Protein AF-A0A1V3MUB0-F1 (afdb_monomer)

Solvent-accessible surface area (backbone atoms only — not comparable to full-atom values): 7531 Å² total; per-residue (Å²): 131,86,82,75,67,49,81,34,90,33,60,67,48,78,47,76,62,89,71,27,38,38,41,37,37,46,50,54,73,69,45,33,54,54,48,46,53,45,50,48,34,36,72,73,63,76,32,84,54,40,40,39,30,30,66,82,31,37,43,36,39,27,72,34,95,52,91,54,27,34,54,71,48,76,39,81,87,73,29,35,42,35,34,25,41,10,64,69,59,52,49,52,50,44,54,49,40,50,48,48,66,72,64,72,71,90,71,83,54,74,48,78,44,67,21,47,45,101,82,36,49,36,34,43,32,46,34,41,72,78,70,87,81,77,12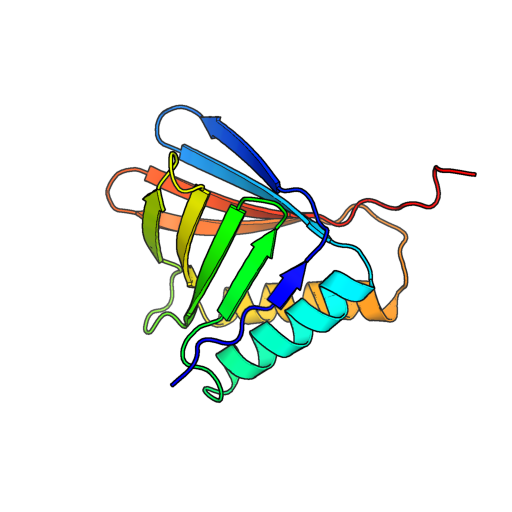2

Mean predicted aligned error: 7.61 Å

Nearest PDB structures (foldseek):
  2vrt-assembly2_B  TM=2.622E-01  e=9.870E-01  Escherichia coli
  4z54-assembly1_A  TM=5.435E-01  e=6.809E+00  Homo sapiens
  2vrt-assembly1_A  TM=2.712E-01  e=2.846E+00  Escherichia coli

Radius of gyration: 14.41 Å; Cα contacts (8 Å, |Δi|>4): 262; chains: 1; bounding box: 40×38×37 Å

Secondary structure (DSSP, 8-state):
-----EEE---EEEEEETTEEEEEEE--HHHHHHHHHHHHHHHTTS-S-EEEEETTEEEEEEE-SSSS-EEEEEETTTTEEEEEE-HHHHHHHHHHHHHHHHH---S--EEEEEEE-SS-EEEEEEE----TT--

Structure (mmCIF, N/CA/C/O backbone):
data_AF-A0A1V3MUB0-F1
#
_entry.id   AF-A0A1V3MUB0-F1
#
loop_
_atom_site.group_PDB
_atom_site.id
_atom_site.type_symbol
_atom_site.label_atom_id
_atom_site.label_alt_id
_atom_site.label_comp_id
_atom_site.label_asym_id
_atom_site.label_entity_id
_atom_site.label_seq_id
_atom_site.pdbx_PDB_ins_code
_atom_site.Cartn_x
_atom_site.Cartn_y
_atom_site.Cartn_z
_atom_site.occupancy
_atom_site.B_iso_or_equiv
_atom_site.auth_seq_id
_atom_site.auth_comp_id
_atom_site.auth_asym_id
_atom_site.auth_atom_id
_atom_site.pdbx_PDB_model_num
ATOM 1 N N . MET A 1 1 ? 0.311 -19.735 10.784 1.00 39.78 1 MET A N 1
ATOM 2 C CA . MET A 1 1 ? 0.493 -19.341 9.372 1.00 39.78 1 MET A CA 1
ATOM 3 C C . MET A 1 1 ? 1.587 -18.291 9.362 1.00 39.78 1 MET A C 1
ATOM 5 O O . MET A 1 1 ? 1.401 -17.267 10.008 1.00 39.78 1 MET A O 1
ATOM 9 N N . GLU A 1 2 ? 2.748 -18.582 8.777 1.00 34.56 2 GLU A N 1
ATOM 10 C CA . GLU A 1 2 ? 3.832 -17.597 8.678 1.00 34.56 2 GLU A CA 1
ATOM 11 C C . GLU A 1 2 ? 3.380 -16.434 7.792 1.00 34.56 2 GLU A C 1
ATOM 13 O O . GLU A 1 2 ? 2.882 -16.641 6.684 1.00 34.56 2 GLU A O 1
ATOM 18 N N . ILE A 1 3 ? 3.508 -15.210 8.303 1.00 46.94 3 ILE A N 1
ATOM 19 C CA . ILE A 1 3 ? 3.213 -14.000 7.540 1.00 46.94 3 ILE A CA 1
ATOM 20 C C . ILE A 1 3 ? 4.387 -13.815 6.577 1.00 46.94 3 ILE A C 1
ATOM 22 O O . ILE A 1 3 ? 5.495 -13.500 7.002 1.00 46.94 3 ILE A O 1
ATOM 26 N N . LYS A 1 4 ? 4.168 -14.047 5.281 1.00 50.91 4 LYS A N 1
ATOM 27 C CA . LYS A 1 4 ? 5.174 -13.742 4.258 1.00 50.91 4 LYS A CA 1
ATOM 28 C C . LYS A 1 4 ? 5.224 -12.232 4.059 1.00 50.91 4 LYS A C 1
ATOM 30 O O . LYS A 1 4 ? 4.213 -11.616 3.731 1.00 50.91 4 LYS A O 1
ATOM 35 N N . HIS A 1 5 ? 6.389 -11.646 4.299 1.00 62.84 5 HIS A N 1
ATOM 36 C CA . HIS A 1 5 ? 6.622 -10.221 4.100 1.00 62.84 5 HIS A CA 1
ATOM 37 C C . HIS A 1 5 ? 7.137 -9.994 2.681 1.00 62.84 5 HIS A C 1
ATOM 39 O O . HIS A 1 5 ? 8.015 -10.724 2.215 1.00 62.84 5 HIS A O 1
ATOM 45 N N . ILE A 1 6 ? 6.608 -8.974 2.009 1.00 64.88 6 ILE A N 1
ATOM 46 C CA . ILE A 1 6 ? 7.224 -8.450 0.794 1.00 64.88 6 ILE A CA 1
ATOM 47 C C . ILE A 1 6 ? 8.267 -7.427 1.240 1.00 64.88 6 ILE A C 1
ATOM 49 O O . ILE A 1 6 ? 7.925 -6.399 1.822 1.00 64.88 6 ILE A O 1
ATOM 53 N N . TYR A 1 7 ? 9.541 -7.735 1.011 1.00 59.22 7 TYR A N 1
ATOM 54 C CA . TYR A 1 7 ? 10.642 -6.824 1.304 1.00 59.22 7 TYR A CA 1
ATOM 55 C C . TYR A 1 7 ? 10.921 -5.954 0.088 1.00 59.22 7 TYR A C 1
ATOM 57 O O . TYR A 1 7 ? 11.214 -6.482 -0.983 1.00 59.22 7 TYR A O 1
ATOM 65 N N . LEU A 1 8 ? 10.836 -4.639 0.266 1.00 63.50 8 LEU A N 1
ATOM 66 C CA . LEU A 1 8 ? 11.055 -3.647 -0.777 1.00 63.50 8 LEU A CA 1
ATOM 67 C C . LEU A 1 8 ? 12.220 -2.739 -0.369 1.00 63.50 8 LEU A C 1
ATOM 69 O O . LEU A 1 8 ? 12.306 -2.277 0.770 1.00 63.50 8 LEU A O 1
ATOM 73 N N . ALA A 1 9 ? 13.138 -2.498 -1.30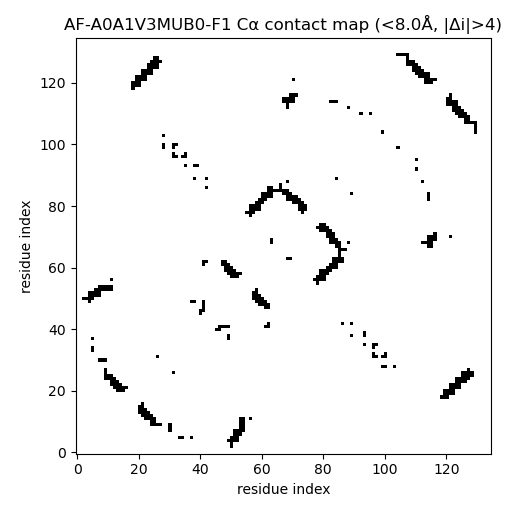7 1.00 51.78 9 ALA A N 1
ATOM 74 C CA . ALA A 1 9 ? 14.314 -1.647 -1.092 1.00 51.78 9 ALA A CA 1
ATOM 75 C C . ALA A 1 9 ? 13.977 -0.142 -1.064 1.00 51.78 9 ALA A C 1
ATOM 77 O O . ALA A 1 9 ? 14.842 0.683 -0.794 1.00 51.78 9 ALA A O 1
ATOM 78 N N . SER A 1 10 ? 12.720 0.205 -1.331 1.00 62.91 10 SER A N 1
ATOM 79 C CA . SER A 1 10 ? 12.211 1.568 -1.418 1.00 62.91 10 SER A CA 1
ATOM 80 C C . SER A 1 10 ? 12.189 2.310 -0.078 1.00 62.91 10 SER A C 1
ATOM 82 O O . SER A 1 10 ? 11.777 1.764 0.951 1.00 62.91 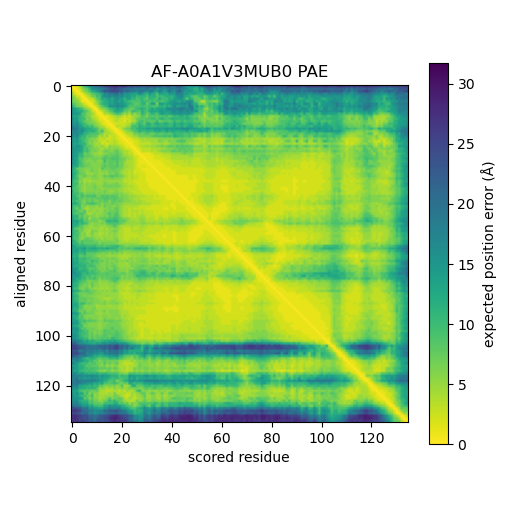10 SER A O 1
ATOM 84 N N . GLU A 1 11 ? 12.571 3.588 -0.109 1.00 65.75 11 GLU A N 1
ATOM 85 C CA . GLU A 1 11 ? 12.481 4.501 1.032 1.00 65.75 11 GLU A CA 1
ATOM 86 C C . GLU A 1 11 ? 11.052 5.035 1.225 1.00 65.75 11 GLU A C 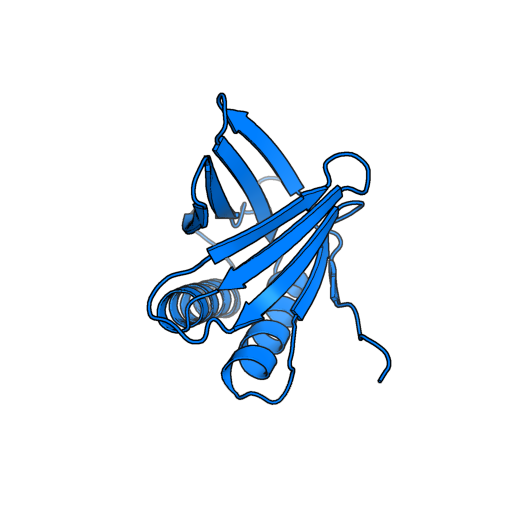1
ATOM 88 O O . GLU A 1 11 ? 10.290 5.222 0.272 1.00 65.75 11 GLU A O 1
ATOM 93 N N . ILE A 1 12 ? 10.694 5.297 2.485 1.00 70.62 12 ILE A N 1
ATOM 94 C CA . ILE A 1 12 ? 9.451 5.967 2.872 1.00 70.62 12 ILE A CA 1
ATOM 95 C C . ILE A 1 12 ? 9.780 7.346 3.444 1.00 70.62 12 ILE A C 1
ATOM 97 O O . ILE A 1 12 ? 10.654 7.486 4.302 1.00 70.62 12 ILE A O 1
ATOM 101 N N . THR A 1 13 ? 9.042 8.366 3.017 1.00 74.12 13 THR A N 1
ATOM 102 C CA . THR A 1 13 ? 9.047 9.670 3.684 1.00 74.12 13 THR A CA 1
ATOM 103 C C . THR A 1 13 ? 7.807 9.787 4.556 1.00 74.12 13 THR A C 1
ATOM 105 O O . THR A 1 13 ? 6.687 9.661 4.067 1.00 74.12 13 THR A O 1
ATOM 108 N N . VAL A 1 14 ? 8.001 10.064 5.845 1.00 75.88 14 VAL A N 1
ATOM 109 C CA . VAL A 1 14 ? 6.911 10.330 6.791 1.00 75.88 14 VAL A CA 1
ATOM 110 C C . VAL A 1 14 ? 6.902 11.819 7.106 1.00 75.88 14 VAL A C 1
ATOM 112 O O . VAL A 1 14 ? 7.884 12.339 7.637 1.00 75.88 14 VAL A O 1
ATOM 115 N N . LYS A 1 15 ? 5.806 12.508 6.789 1.00 77.81 15 LYS A N 1
ATOM 116 C CA . LYS A 1 15 ? 5.576 13.901 7.193 1.00 77.81 15 LYS A CA 1
ATOM 117 C C . LYS A 1 15 ? 4.433 13.952 8.197 1.00 77.81 15 LYS A C 1
ATOM 119 O O . LYS A 1 15 ? 3.429 13.271 8.019 1.00 77.81 15 LYS A O 1
ATOM 124 N N . GLN A 1 16 ? 4.598 14.754 9.244 1.00 73.69 16 GLN A N 1
ATOM 125 C CA . GLN A 1 16 ? 3.563 14.999 10.242 1.00 73.69 16 GLN A CA 1
ATOM 126 C C . GLN A 1 16 ? 3.105 16.453 10.138 1.00 73.69 16 GLN A C 1
ATOM 128 O O . GLN A 1 16 ? 3.927 17.370 10.200 1.00 73.69 16 GLN A O 1
ATOM 133 N N . PHE A 1 17 ? 1.797 16.651 10.006 1.00 75.25 17 PHE A N 1
ATOM 134 C CA . PHE A 1 17 ? 1.156 17.958 9.927 1.00 75.25 17 PHE A CA 1
ATOM 135 C C . PHE A 1 17 ? 0.117 18.060 11.045 1.00 75.25 17 PHE A C 1
A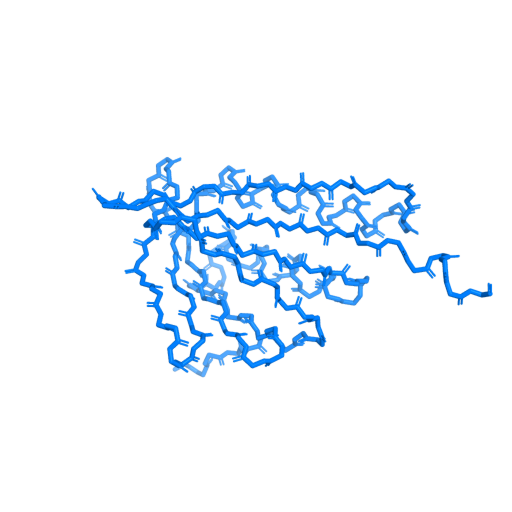TOM 137 O O . PHE A 1 17 ? -1.044 17.706 10.883 1.00 75.25 17 PHE A O 1
ATOM 144 N N . GLY A 1 18 ? 0.551 18.501 12.228 1.00 76.88 18 GLY A N 1
ATOM 145 C CA . GLY A 1 18 ? -0.306 18.479 13.415 1.00 76.88 18 GLY A CA 1
ATOM 146 C C . GLY A 1 18 ? -0.651 17.043 13.826 1.00 76.88 18 GLY A C 1
ATOM 147 O O . GLY A 1 18 ? 0.242 16.281 14.214 1.00 76.88 18 GLY A O 1
ATOM 148 N N . THR A 1 19 ? -1.937 16.693 13.762 1.00 69.56 19 THR A N 1
ATOM 149 C CA . THR A 1 19 ? -2.453 15.335 14.013 1.00 69.56 19 THR A CA 1
ATOM 150 C C . THR A 1 19 ? -2.385 14.426 12.791 1.00 69.56 19 THR A C 1
ATOM 152 O O . THR A 1 19 ? -2.457 13.210 12.955 1.00 69.56 19 THR A O 1
ATOM 155 N N . ASP A 1 20 ? -2.216 14.994 11.598 1.00 75.19 20 ASP A N 1
ATOM 156 C CA . ASP A 1 20 ? -2.282 14.250 10.346 1.00 75.19 20 ASP A CA 1
ATOM 157 C C . ASP A 1 20 ? -0.910 13.717 9.939 1.00 75.19 20 ASP A C 1
ATOM 159 O O . ASP A 1 20 ? 0.140 14.318 10.212 1.00 75.19 20 ASP A O 1
ATOM 163 N N . PHE A 1 21 ? -0.921 12.575 9.257 1.00 75.06 21 PHE A N 1
ATOM 164 C CA . PHE A 1 21 ? 0.290 11.912 8.784 1.00 75.06 21 PHE A CA 1
ATOM 165 C C . PHE A 1 21 ? 0.229 11.696 7.281 1.00 75.06 21 PHE A C 1
ATOM 167 O O . PHE A 1 21 ? -0.765 11.207 6.756 1.00 75.06 21 PHE A O 1
ATOM 174 N N . GLN A 1 22 ? 1.330 11.989 6.597 1.00 79.88 22 GLN A N 1
ATOM 175 C CA . GLN A 1 22 ? 1.521 11.634 5.199 1.00 79.88 22 GLN A CA 1
ATOM 176 C C . GLN A 1 22 ? 2.655 10.619 5.083 1.00 79.88 22 GLN A C 1
ATOM 178 O O . GLN A 1 22 ? 3.781 10.873 5.524 1.00 79.88 22 GLN A O 1
ATOM 183 N N . LEU A 1 23 ? 2.356 9.476 4.473 1.00 76.50 23 LEU A N 1
ATOM 184 C CA . LEU A 1 23 ? 3.308 8.417 4.160 1.00 76.50 23 LEU A CA 1
ATOM 185 C C . LEU A 1 23 ? 3.540 8.409 2.651 1.00 76.50 23 LEU A C 1
ATOM 187 O O . LEU A 1 23 ? 2.663 7.982 1.909 1.00 76.50 23 LEU A O 1
ATOM 191 N N . LYS A 1 24 ? 4.702 8.883 2.194 1.00 81.25 24 LYS A N 1
ATOM 192 C CA . LYS A 1 24 ? 5.080 8.867 0.775 1.00 81.25 24 LYS A CA 1
ATOM 193 C C . LYS A 1 24 ? 6.007 7.688 0.484 1.00 81.25 24 LYS A C 1
ATOM 195 O O . LYS A 1 24 ? 7.064 7.586 1.106 1.00 81.25 24 LYS A O 1
ATOM 200 N N . PHE A 1 25 ? 5.633 6.844 -0.474 1.00 77.69 25 PHE A N 1
ATOM 201 C CA . PHE A 1 25 ? 6.425 5.700 -0.940 1.00 77.69 25 PHE A CA 1
ATOM 202 C C . PHE A 1 25 ? 6.909 5.957 -2.362 1.00 77.69 25 PHE A C 1
ATOM 204 O O . PHE A 1 25 ? 6.094 6.282 -3.226 1.00 77.69 25 PHE A O 1
ATOM 211 N N . SER A 1 26 ? 8.204 5.766 -2.610 1.00 74.44 26 SER A N 1
ATOM 212 C CA . SER A 1 26 ? 8.770 5.779 -3.963 1.00 74.44 26 SER A CA 1
ATOM 213 C C . SER A 1 26 ? 8.954 4.347 -4.450 1.00 74.44 26 SER A C 1
ATOM 215 O O . SER A 1 26 ? 9.713 3.590 -3.849 1.00 74.44 26 SER A O 1
ATOM 217 N N . VAL A 1 27 ? 8.250 3.942 -5.506 1.00 74.88 27 VAL A N 1
ATOM 218 C CA . VAL A 1 27 ? 8.275 2.554 -6.004 1.00 74.88 27 VAL A CA 1
ATOM 219 C C . VAL A 1 27 ? 9.091 2.429 -7.294 1.00 74.88 27 VAL A C 1
ATOM 221 O O . VAL A 1 27 ? 8.861 3.180 -8.238 1.00 74.88 27 VAL A O 1
ATOM 224 N N . ASP A 1 28 ? 10.027 1.474 -7.345 1.00 74.94 28 ASP A N 1
ATOM 225 C CA . ASP A 1 28 ? 10.699 1.057 -8.587 1.00 74.94 28 ASP A CA 1
ATOM 226 C C . ASP A 1 28 ? 9.904 -0.052 -9.314 1.00 74.94 28 ASP A C 1
ATOM 228 O O . ASP A 1 28 ? 8.881 -0.535 -8.817 1.00 74.94 28 ASP A O 1
ATOM 232 N N . LEU A 1 29 ? 10.354 -0.486 -10.496 1.00 75.25 29 LEU A N 1
ATOM 233 C CA . LEU A 1 29 ? 9.641 -1.491 -11.301 1.00 75.25 29 LEU A CA 1
ATOM 234 C C . LEU A 1 29 ? 9.511 -2.860 -10.596 1.00 75.25 29 LEU A C 1
ATOM 236 O O . LEU A 1 29 ? 8.469 -3.523 -10.678 1.00 75.25 29 LEU A O 1
ATOM 240 N N . ASN A 1 30 ? 10.548 -3.287 -9.871 1.00 77.12 30 ASN A N 1
ATOM 241 C CA . ASN A 1 30 ? 10.539 -4.551 -9.126 1.00 77.12 30 ASN A CA 1
ATOM 242 C C . ASN A 1 30 ? 9.541 -4.491 -7.960 1.00 77.12 30 ASN A C 1
ATOM 244 O O . ASN A 1 30 ? 8.750 -5.412 -7.739 1.00 77.12 30 ASN A O 1
ATOM 248 N N . THR A 1 31 ? 9.539 -3.361 -7.263 1.00 78.62 31 THR A N 1
ATOM 249 C CA . THR A 1 31 ? 8.643 -3.010 -6.165 1.00 78.62 31 THR A CA 1
ATOM 250 C C . THR A 1 31 ? 7.198 -2.944 -6.645 1.00 78.62 31 THR A C 1
ATOM 252 O O . THR A 1 31 ? 6.323 -3.523 -6.001 1.00 78.62 31 THR A O 1
ATOM 255 N N . CYS A 1 32 ? 6.945 -2.351 -7.817 1.00 79.88 32 CYS A N 1
ATOM 256 C CA . CYS A 1 32 ? 5.625 -2.346 -8.453 1.00 79.88 32 CYS A CA 1
ATOM 257 C C . CYS A 1 32 ? 5.114 -3.766 -8.696 1.00 79.88 32 CYS A C 1
ATOM 259 O O . CYS A 1 32 ? 3.986 -4.082 -8.328 1.00 79.88 32 CYS A O 1
ATOM 261 N N . THR A 1 33 ? 5.951 -4.646 -9.253 1.00 82.50 33 THR A N 1
ATOM 262 C CA . THR A 1 33 ? 5.564 -6.037 -9.542 1.00 82.50 33 THR A CA 1
ATOM 263 C C . THR A 1 33 ? 5.154 -6.780 -8.267 1.00 82.50 33 THR A C 1
ATOM 265 O O . THR A 1 33 ? 4.108 -7.435 -8.221 1.00 82.50 33 THR A O 1
ATOM 268 N N . ALA A 1 34 ? 5.947 -6.647 -7.202 1.00 84.69 34 ALA A N 1
ATOM 269 C CA . ALA A 1 34 ? 5.666 -7.295 -5.928 1.00 84.69 34 ALA A CA 1
ATOM 270 C C . ALA A 1 34 ? 4.408 -6.725 -5.243 1.00 84.69 34 ALA A C 1
ATOM 272 O O . ALA A 1 34 ? 3.589 -7.492 -4.728 1.00 84.69 34 ALA A O 1
ATOM 273 N N . LEU A 1 35 ? 4.214 -5.402 -5.285 1.00 87.12 35 LEU A N 1
ATOM 274 C CA . LEU A 1 35 ? 3.010 -4.742 -4.772 1.00 87.12 35 LEU A CA 1
ATOM 275 C C . LEU A 1 35 ? 1.755 -5.148 -5.550 1.00 87.12 35 LEU A C 1
ATOM 277 O O . LEU A 1 35 ? 0.757 -5.492 -4.921 1.00 87.12 35 LEU A O 1
ATOM 281 N N . CYS A 1 36 ? 1.811 -5.195 -6.886 1.00 88.75 36 CYS A N 1
ATOM 282 C CA . CYS A 1 36 ? 0.713 -5.673 -7.731 1.00 88.75 36 CYS A CA 1
ATOM 283 C C . CYS A 1 36 ? 0.256 -7.072 -7.312 1.00 88.75 36 CYS A C 1
ATOM 285 O O . CYS A 1 36 ? -0.933 -7.301 -7.093 1.00 88.75 36 CYS A O 1
ATOM 287 N N . MET A 1 37 ? 1.201 -8.000 -7.142 1.00 90.44 37 MET A N 1
ATOM 288 C CA . MET A 1 37 ? 0.886 -9.356 -6.695 1.00 90.44 37 MET A CA 1
ATOM 289 C C . MET A 1 37 ? 0.283 -9.359 -5.283 1.00 90.44 37 MET A C 1
ATOM 291 O O . MET A 1 37 ? -0.735 -10.010 -5.050 1.00 90.44 37 MET A O 1
ATOM 295 N N . GLY A 1 38 ? 0.874 -8.617 -4.344 1.00 91.25 38 GLY A N 1
ATOM 296 C CA . GLY A 1 38 ? 0.386 -8.530 -2.966 1.00 91.25 38 GLY A CA 1
ATOM 297 C C . GLY A 1 38 ? -1.034 -7.969 -2.860 1.00 91.25 38 GLY A C 1
ATOM 298 O O . GLY A 1 38 ? -1.874 -8.527 -2.151 1.00 91.25 38 GLY A O 1
ATOM 299 N N . PHE A 1 39 ? -1.321 -6.899 -3.599 1.00 92.19 39 PHE A N 1
ATOM 300 C CA . PHE A 1 39 ? -2.644 -6.290 -3.661 1.00 92.19 39 PHE A CA 1
ATOM 301 C C . PHE A 1 39 ? -3.667 -7.182 -4.359 1.00 92.19 39 PHE A C 1
ATOM 303 O O . PHE A 1 39 ? -4.795 -7.272 -3.882 1.00 92.19 39 PHE A O 1
ATOM 310 N N . PHE A 1 40 ? -3.285 -7.890 -5.426 1.00 93.19 40 PHE A N 1
ATOM 311 C CA . PHE A 1 40 ? -4.171 -8.850 -6.085 1.00 93.19 40 PHE A CA 1
ATOM 312 C C . PHE A 1 40 ? -4.558 -9.994 -5.138 1.00 93.19 40 PHE A C 1
ATOM 314 O O . PHE A 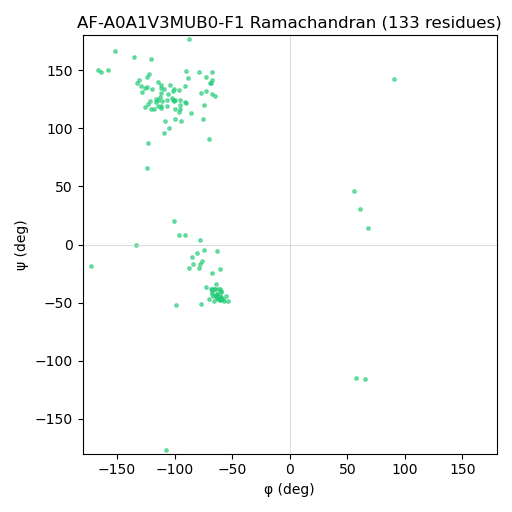1 40 ? -5.736 -10.296 -4.980 1.00 93.19 40 PHE A O 1
ATOM 321 N N . LEU A 1 41 ? -3.587 -10.575 -4.425 1.00 93.56 41 LEU A N 1
ATOM 322 C CA . LEU A 1 41 ? -3.858 -11.624 -3.435 1.00 93.56 41 LEU A CA 1
ATOM 323 C C . LEU A 1 41 ? -4.771 -11.138 -2.302 1.00 93.56 41 LEU A C 1
ATOM 325 O O . LEU A 1 41 ? -5.630 -11.891 -1.844 1.00 93.56 41 LEU A O 1
ATOM 329 N N . LEU A 1 42 ? -4.591 -9.894 -1.847 1.00 93.69 42 LEU A N 1
ATOM 330 C CA . LEU A 1 42 ? -5.453 -9.283 -0.834 1.00 93.69 42 LEU A CA 1
ATOM 331 C C . LEU A 1 42 ? -6.877 -9.054 -1.364 1.00 93.69 42 LEU A C 1
ATOM 333 O O . LEU A 1 42 ? -7.842 -9.369 -0.671 1.00 93.69 42 LEU A O 1
ATOM 337 N N . LYS A 1 43 ? -7.005 -8.537 -2.593 1.00 94.31 43 LYS A N 1
ATOM 338 C CA . LYS A 1 43 ? -8.283 -8.289 -3.274 1.00 94.31 43 LYS A CA 1
ATOM 339 C C . LYS A 1 43 ? -9.092 -9.575 -3.455 1.00 94.31 43 LYS A C 1
ATOM 341 O O . LYS A 1 43 ? -10.274 -9.596 -3.132 1.00 94.31 43 LYS A O 1
ATOM 346 N N . GLU A 1 44 ? -8.454 -10.642 -3.930 1.00 94.25 44 GLU A N 1
ATOM 347 C CA . GLU A 1 44 ? -9.111 -11.928 -4.207 1.00 94.25 44 GLU A CA 1
ATOM 348 C C . GLU A 1 44 ? -9.362 -12.765 -2.935 1.00 94.25 44 GLU A C 1
ATOM 350 O O . GLU A 1 44 ? -9.811 -13.907 -3.012 1.00 94.25 44 GLU A O 1
ATOM 355 N N . GLY A 1 45 ? -9.041 -12.236 -1.747 1.00 90.81 45 GLY A N 1
ATOM 356 C CA . GLY A 1 45 ? -9.201 -12.953 -0.477 1.00 90.81 45 GLY A CA 1
ATOM 357 C C . GLY A 1 45 ? -8.260 -14.152 -0.315 1.00 90.81 45 GLY A C 1
ATOM 358 O O . GLY A 1 45 ? -8.446 -14.972 0.582 1.00 90.81 45 GLY A O 1
ATOM 359 N N . LEU A 1 46 ? -7.232 -14.256 -1.162 1.00 92.00 46 LEU A N 1
ATOM 360 C CA . LEU A 1 46 ? -6.193 -15.287 -1.090 1.00 92.00 46 LEU A CA 1
ATOM 361 C C . LEU A 1 46 ? -5.156 -14.977 0.001 1.00 92.00 46 LEU A C 1
ATOM 363 O O . LEU A 1 46 ? -4.414 -15.863 0.429 1.00 92.00 46 LEU A O 1
ATOM 367 N N . SER A 1 47 ? -5.119 -13.728 0.474 1.00 92.00 47 SER A N 1
ATOM 368 C CA . SER A 1 47 ? -4.409 -13.314 1.680 1.00 92.00 47 SER A CA 1
ATOM 369 C C . SER A 1 47 ? -5.302 -12.465 2.584 1.00 92.00 47 SER A C 1
ATOM 371 O O . SER A 1 47 ? -6.027 -11.593 2.118 1.00 92.00 47 SER A O 1
ATOM 373 N N . ASN A 1 48 ? -5.190 -12.665 3.899 1.00 90.94 48 ASN A N 1
ATOM 374 C CA . ASN A 1 48 ? -5.913 -11.873 4.904 1.00 90.94 48 ASN A CA 1
ATOM 375 C C . ASN A 1 48 ? -5.281 -10.497 5.161 1.00 90.94 48 ASN A C 1
ATOM 377 O O . ASN A 1 48 ? -5.914 -9.613 5.741 1.00 90.94 48 ASN A O 1
ATOM 381 N N . SER A 1 49 ? -4.004 -10.341 4.817 1.00 93.44 49 SER A N 1
ATOM 382 C CA . SER A 1 49 ? -3.255 -9.103 5.006 1.00 93.44 49 SER A CA 1
ATOM 383 C C . SER A 1 49 ? -2.063 -9.042 4.066 1.00 93.44 49 SER A C 1
ATOM 385 O O . SER A 1 49 ? -1.447 -10.066 3.765 1.00 93.44 49 SER A O 1
ATOM 387 N N . LEU A 1 50 ? -1.686 -7.833 3.681 1.00 91.38 50 LEU A N 1
ATOM 388 C CA . LEU A 1 50 ? -0.444 -7.546 2.989 1.00 91.38 50 LEU A CA 1
ATOM 389 C C . LEU A 1 50 ? 0.523 -6.856 3.952 1.00 91.38 50 LEU A C 1
ATOM 391 O O . LEU A 1 50 ? 0.185 -5.819 4.517 1.00 91.38 50 LEU A O 1
ATOM 395 N N . SER A 1 51 ? 1.718 -7.421 4.108 1.00 90.06 51 SER A N 1
ATOM 396 C CA . SER A 1 51 ? 2.813 -6.824 4.876 1.00 90.06 51 SER A CA 1
ATOM 397 C C . SER A 1 51 ? 3.933 -6.418 3.929 1.00 90.06 51 SER A C 1
ATOM 399 O O . SER A 1 51 ? 4.507 -7.275 3.251 1.00 90.06 51 SER A O 1
ATOM 401 N N . VAL A 1 52 ? 4.250 -5.127 3.903 1.00 85.56 52 VAL A N 1
ATOM 402 C CA . VAL A 1 52 ? 5.265 -4.545 3.028 1.00 85.56 52 VAL A CA 1
ATOM 403 C C . VAL A 1 52 ? 6.316 -3.816 3.851 1.00 85.56 52 VAL A C 1
ATOM 405 O O . VAL A 1 52 ? 5.998 -2.881 4.583 1.00 85.56 52 VAL A O 1
ATOM 408 N N . GLN A 1 53 ? 7.570 -4.239 3.728 1.00 84.00 53 GLN A N 1
ATOM 409 C CA . GLN A 1 53 ? 8.703 -3.602 4.391 1.00 84.00 53 GLN A CA 1
ATOM 410 C C . GLN A 1 53 ? 9.361 -2.602 3.433 1.00 84.00 53 GLN A C 1
ATOM 412 O O . GLN A 1 53 ? 9.902 -3.018 2.415 1.00 84.00 53 GLN A O 1
ATOM 417 N N . PHE A 1 54 ? 9.346 -1.318 3.788 1.00 78.81 54 PHE A N 1
ATOM 418 C CA . PHE A 1 54 ? 10.030 -0.215 3.105 1.00 78.81 54 PHE A CA 1
ATOM 419 C C . PHE A 1 54 ? 11.193 0.265 3.977 1.00 78.81 54 PHE A C 1
ATOM 421 O O . PHE A 1 54 ? 11.000 1.010 4.944 1.00 78.81 54 PHE A O 1
ATOM 428 N N . GLY A 1 55 ? 12.405 -0.228 3.717 1.00 77.56 55 GLY A N 1
ATOM 429 C CA . GLY A 1 55 ? 13.553 0.031 4.590 1.00 77.56 55 GLY A CA 1
ATOM 430 C C . GLY A 1 55 ? 13.294 -0.444 6.028 1.00 77.56 55 GLY A C 1
ATOM 431 O O . GLY A 1 55 ? 13.125 -1.636 6.272 1.00 77.56 55 GLY A O 1
ATOM 432 N N . ASN A 1 56 ? 13.239 0.475 7.000 1.00 80.75 56 ASN A N 1
ATOM 433 C CA . ASN A 1 56 ? 12.923 0.168 8.407 1.00 80.75 56 ASN A CA 1
ATOM 434 C C . ASN A 1 56 ? 11.450 0.376 8.783 1.00 80.75 56 ASN A C 1
ATOM 436 O O . ASN A 1 56 ? 11.119 0.295 9.963 1.00 80.75 56 ASN A O 1
ATOM 440 N N . TYR A 1 57 ? 10.586 0.635 7.805 1.00 82.81 57 TYR A N 1
ATOM 441 C CA . TYR A 1 57 ? 9.173 0.885 8.020 1.00 82.81 57 TYR A CA 1
ATOM 442 C C . TYR A 1 57 ? 8.325 -0.277 7.505 1.00 82.81 57 TYR A C 1
ATOM 444 O O . TYR A 1 57 ? 8.537 -0.763 6.396 1.00 82.81 57 TYR A O 1
ATOM 452 N N . LEU A 1 58 ? 7.355 -0.719 8.298 1.00 86.62 58 LEU A N 1
ATOM 453 C CA . LEU A 1 58 ? 6.462 -1.822 7.956 1.00 86.62 58 LEU A CA 1
ATOM 454 C C . LEU A 1 58 ? 5.041 -1.301 7.744 1.00 86.62 58 LEU A C 1
ATOM 456 O O . LEU A 1 58 ? 4.402 -0.794 8.667 1.00 86.62 58 LEU A O 1
ATOM 460 N N . LEU A 1 59 ? 4.534 -1.471 6.530 1.00 87.50 59 LEU A N 1
ATOM 461 C CA . LEU A 1 59 ? 3.152 -1.211 6.159 1.00 87.50 59 LEU A CA 1
ATOM 462 C C . LEU A 1 59 ? 2.358 -2.518 6.239 1.00 87.50 59 LEU A C 1
ATOM 464 O O . LEU A 1 59 ? 2.712 -3.495 5.583 1.00 87.50 59 LEU A O 1
ATOM 468 N N . ILE A 1 60 ? 1.277 -2.543 7.015 1.00 91.50 60 ILE A N 1
ATOM 469 C CA . ILE A 1 60 ? 0.360 -3.685 7.082 1.00 91.50 60 ILE A CA 1
ATOM 470 C C . ILE A 1 60 ? -1.031 -3.228 6.663 1.00 91.50 60 ILE A C 1
ATOM 472 O O . ILE A 1 60 ? -1.662 -2.418 7.343 1.00 91.50 60 ILE A O 1
ATOM 476 N N . LEU A 1 61 ? -1.523 -3.790 5.566 1.00 92.56 61 LEU A N 1
ATOM 477 C CA . LEU A 1 61 ? -2.846 -3.507 5.027 1.00 92.56 61 LEU A CA 1
ATOM 478 C C . LEU A 1 61 ? -3.738 -4.739 5.109 1.00 92.56 61 LEU A C 1
ATOM 480 O O . LEU A 1 61 ? -3.315 -5.863 4.835 1.00 92.56 61 LEU A O 1
ATOM 484 N N . LYS A 1 62 ? -4.997 -4.519 5.465 1.00 94.56 62 LYS A N 1
ATOM 485 C CA . LYS A 1 62 ? -6.082 -5.499 5.340 1.00 94.56 62 LYS A CA 1
ATOM 486 C C . LYS A 1 62 ? -7.167 -4.935 4.442 1.00 94.56 62 LYS A C 1
ATOM 488 O O . LYS A 1 62 ? -7.266 -3.722 4.310 1.00 94.56 62 LYS A O 1
ATOM 493 N N . LEU A 1 63 ? -8.008 -5.786 3.872 1.00 94.62 63 LEU A N 1
ATOM 494 C CA . LEU A 1 63 ? -9.186 -5.303 3.162 1.00 94.62 63 LEU A CA 1
ATOM 495 C C . LEU A 1 63 ? -10.230 -4.798 4.170 1.00 94.62 63 LEU A C 1
ATOM 497 O O . LEU A 1 63 ? -10.514 -5.463 5.173 1.00 94.62 63 LEU A O 1
ATOM 501 N N . ALA A 1 64 ? -10.784 -3.614 3.930 1.00 93.19 64 ALA A N 1
ATOM 502 C CA . ALA A 1 64 ? -11.898 -3.092 4.707 1.00 93.19 64 ALA A CA 1
ATOM 503 C C . ALA A 1 64 ? -13.187 -3.852 4.361 1.00 93.19 64 ALA A C 1
ATOM 505 O O . ALA A 1 64 ? -13.425 -4.217 3.214 1.00 93.19 64 ALA A O 1
ATOM 506 N N . GLN A 1 65 ? -14.049 -4.059 5.358 1.00 87.88 65 GLN A N 1
ATOM 507 C CA . GLN A 1 65 ? -15.396 -4.605 5.133 1.00 87.88 65 GLN A CA 1
ATOM 508 C C . GLN A 1 65 ? -16.418 -3.521 4.745 1.00 87.88 65 GLN A C 1
ATOM 510 O O . GLN A 1 65 ? -17.543 -3.837 4.369 1.00 87.88 65 GLN A O 1
ATOM 515 N N . GLY A 1 66 ? -16.040 -2.244 4.866 1.00 85.56 66 GLY A N 1
ATOM 516 C CA . GLY A 1 66 ? -16.873 -1.087 4.552 1.00 85.56 66 GLY A CA 1
ATOM 517 C C . GLY A 1 66 ? -16.448 -0.373 3.268 1.00 85.56 66 GLY A C 1
ATOM 518 O O . GLY A 1 66 ? -15.519 -0.782 2.579 1.00 85.56 66 GLY A O 1
ATOM 519 N N . LYS A 1 67 ? -17.135 0.735 2.970 1.00 87.69 67 LYS A N 1
ATOM 520 C CA . LYS A 1 67 ? -16.869 1.570 1.785 1.00 87.69 67 LYS A CA 1
ATOM 521 C C . LYS A 1 67 ? -15.632 2.465 1.904 1.00 87.69 67 LYS A C 1
ATOM 523 O O . LYS A 1 67 ? -15.219 3.027 0.900 1.00 87.69 67 LYS A O 1
ATOM 528 N N . TYR A 1 68 ? -15.096 2.635 3.108 1.00 89.00 68 TYR A N 1
ATOM 529 C CA . TYR A 1 68 ? -14.055 3.614 3.405 1.00 89.00 68 TYR A CA 1
ATOM 530 C C . TYR A 1 68 ? -12.834 2.934 4.015 1.00 89.00 68 TYR A C 1
ATOM 532 O O . TYR A 1 68 ? -12.981 1.977 4.786 1.00 89.00 68 TYR A O 1
ATOM 540 N N . SER A 1 69 ? -11.648 3.443 3.682 1.00 92.25 69 SER A N 1
ATOM 541 C CA . SER A 1 69 ? -10.414 3.073 4.364 1.00 92.25 69 SER A CA 1
ATOM 542 C C . SER A 1 69 ? -10.416 3.580 5.798 1.00 92.25 69 SER A C 1
ATOM 544 O O . SER A 1 69 ? -10.872 4.687 6.089 1.00 92.25 69 SER A O 1
ATOM 546 N N . SER A 1 70 ? -9.884 2.766 6.703 1.00 90.31 70 SER A N 1
ATOM 547 C CA . SER A 1 70 ? -9.816 3.090 8.124 1.00 90.31 70 SER A CA 1
ATOM 548 C C . SER A 1 70 ? -8.413 2.888 8.662 1.00 90.31 70 SER A C 1
ATOM 550 O O . SER A 1 70 ? -7.768 1.864 8.411 1.00 90.31 70 SER A O 1
ATOM 552 N N . PHE A 1 71 ? -7.969 3.841 9.461 1.00 88.94 71 PHE A N 1
ATOM 553 C CA . PHE A 1 71 ? -6.728 3.752 10.204 1.00 88.94 71 PHE A CA 1
ATOM 554 C C . PHE A 1 71 ? -6.890 2.839 11.427 1.00 88.94 71 PHE A C 1
ATOM 556 O O . PHE A 1 71 ? -7.828 3.009 12.202 1.00 88.94 71 PHE A O 1
ATOM 563 N N . ASP A 1 72 ? -5.970 1.885 11.616 1.00 86.75 72 ASP A N 1
ATOM 564 C CA . ASP A 1 72 ? -5.954 1.042 12.819 1.00 86.75 72 ASP A CA 1
ATOM 565 C C . ASP A 1 72 ? -4.925 1.556 13.839 1.00 86.75 72 ASP A C 1
ATOM 567 O O . ASP A 1 72 ? -5.242 1.726 15.015 1.00 86.75 72 ASP A O 1
ATOM 571 N N . SER A 1 73 ? -3.668 1.766 13.424 1.00 84.75 73 SER A N 1
ATOM 572 C CA . SER A 1 73 ? -2.612 2.241 14.331 1.00 84.75 73 SER A CA 1
ATOM 573 C C . SER A 1 73 ? -1.359 2.714 13.594 1.00 84.75 73 SER A C 1
ATOM 575 O O . SER A 1 73 ? -0.972 2.118 12.587 1.00 84.75 73 SER A O 1
ATOM 577 N N . LEU A 1 74 ? -0.648 3.673 14.189 1.00 82.31 74 LEU A N 1
ATOM 578 C CA . LEU A 1 74 ? 0.688 4.111 13.793 1.00 82.31 74 LEU A CA 1
ATOM 579 C C . LEU A 1 74 ? 1.609 4.015 15.008 1.00 82.31 74 LEU A C 1
ATOM 581 O O . LEU A 1 74 ? 1.385 4.681 16.017 1.00 82.31 74 LEU A O 1
ATOM 585 N N . ASN A 1 75 ? 2.647 3.189 14.919 1.00 83.25 75 ASN A N 1
ATOM 586 C CA . ASN A 1 75 ? 3.700 3.140 15.923 1.00 83.25 75 ASN A CA 1
ATOM 587 C C . ASN A 1 75 ? 4.950 3.821 15.368 1.00 83.25 75 ASN A C 1
ATOM 589 O O . ASN A 1 75 ? 5.708 3.210 14.617 1.00 83.25 75 ASN A O 1
ATOM 593 N N . SER A 1 76 ? 5.179 5.072 15.761 1.00 73.50 76 SER A N 1
ATOM 594 C CA . SER A 1 76 ? 6.320 5.866 15.289 1.00 73.50 76 SER A CA 1
ATOM 595 C C . SER A 1 76 ? 7.675 5.339 15.779 1.00 73.50 76 SER A C 1
ATOM 597 O O . SER A 1 76 ? 8.685 5.565 15.119 1.00 73.50 76 SER A O 1
ATOM 599 N N . ILE A 1 77 ? 7.711 4.605 16.901 1.00 78.69 77 ILE A N 1
ATOM 600 C CA . ILE A 1 77 ? 8.943 4.014 17.454 1.00 78.69 77 ILE A CA 1
ATOM 601 C C . ILE A 1 77 ? 9.327 2.767 16.655 1.00 78.69 77 ILE A C 1
ATOM 603 O O . ILE A 1 77 ? 10.458 2.637 16.196 1.00 78.69 77 ILE A O 1
ATOM 607 N N . GLN A 1 78 ? 8.370 1.856 16.471 1.00 79.94 78 GLN A N 1
ATOM 608 C CA . GLN A 1 78 ? 8.570 0.617 15.714 1.00 79.94 78 GLN A CA 1
ATOM 609 C C . GLN A 1 78 ? 8.479 0.825 14.200 1.00 79.94 78 GLN A C 1
ATOM 611 O O . GLN A 1 78 ? 8.745 -0.110 13.452 1.00 79.94 78 GLN A O 1
ATOM 616 N N . LYS A 1 79 ? 8.099 2.031 13.756 1.00 85.75 79 LYS A N 1
ATOM 617 C CA . LYS A 1 79 ? 7.905 2.397 12.349 1.00 85.75 79 LYS A CA 1
ATOM 618 C C . LYS A 1 79 ? 6.906 1.476 11.649 1.00 85.75 79 LYS A C 1
ATOM 620 O O . LYS A 1 79 ? 7.154 0.973 10.561 1.00 85.75 79 LYS A O 1
ATOM 625 N N . VAL A 1 80 ? 5.774 1.226 12.307 1.00 87.75 80 VAL A N 1
ATOM 626 C CA . VAL A 1 80 ? 4.724 0.343 11.786 1.00 87.75 80 VAL A CA 1
ATOM 627 C C . VAL A 1 80 ? 3.451 1.136 11.552 1.00 87.75 80 VAL A C 1
ATOM 629 O O . VAL A 1 80 ? 2.921 1.733 12.490 1.00 87.75 80 VAL A O 1
ATOM 632 N N . PHE A 1 81 ? 2.925 1.067 10.335 1.00 88.12 81 PHE A N 1
ATOM 633 C CA . PHE A 1 81 ? 1.570 1.498 10.013 1.00 88.12 81 PHE A CA 1
ATOM 634 C C . PHE A 1 81 ? 0.667 0.281 9.835 1.00 88.12 81 PHE A C 1
ATOM 636 O O . PHE A 1 81 ? 1.039 -0.693 9.176 1.00 88.12 81 PHE A O 1
ATOM 643 N N . LYS A 1 82 ? -0.542 0.353 10.392 1.00 91.44 82 LYS A N 1
ATOM 644 C CA . LYS A 1 82 ? -1.606 -0.624 10.166 1.00 91.44 82 LYS A CA 1
ATOM 645 C C . LYS A 1 82 ? -2.878 0.098 9.749 1.00 91.44 82 LYS A C 1
ATOM 647 O O . LYS A 1 82 ? -3.310 1.028 10.432 1.00 91.44 82 LYS A O 1
ATOM 652 N N . GLY A 1 83 ? -3.494 -0.373 8.674 1.00 92.44 83 GLY A N 1
ATOM 653 C CA . GLY A 1 83 ? -4.761 0.160 8.189 1.00 92.44 83 GLY A CA 1
ATOM 654 C C . GLY A 1 83 ? -5.586 -0.881 7.447 1.00 92.44 83 GLY A C 1
ATOM 655 O O . GLY A 1 83 ? -5.099 -1.954 7.070 1.00 92.44 83 GLY A O 1
ATOM 656 N N . LYS A 1 84 ? -6.853 -0.545 7.229 1.00 94.31 84 LYS A N 1
ATOM 657 C CA . LYS A 1 84 ? -7.760 -1.294 6.364 1.00 94.31 84 LYS A CA 1
ATOM 658 C C . LYS A 1 84 ? -8.052 -0.455 5.133 1.00 94.31 84 LYS A C 1
ATOM 660 O O . LYS A 1 84 ? -8.510 0.671 5.284 1.00 94.31 84 LYS A O 1
ATOM 665 N N . ILE A 1 85 ? -7.778 -0.997 3.953 1.00 93.75 85 ILE A N 1
ATOM 666 C CA . ILE A 1 85 ? -7.977 -0.316 2.677 1.00 93.75 85 ILE A CA 1
ATOM 667 C C . ILE A 1 85 ? -9.324 -0.702 2.061 1.00 93.75 85 ILE A C 1
ATOM 669 O O . ILE A 1 85 ? -9.664 -1.888 2.020 1.00 93.75 85 ILE A O 1
ATOM 673 N N . ALA A 1 86 ? -10.101 0.274 1.595 1.00 94.75 86 ALA A N 1
ATOM 674 C CA . ALA A 1 86 ? -11.334 0.009 0.861 1.00 94.75 86 ALA A CA 1
ATOM 675 C C . ALA A 1 86 ? -11.043 -0.627 -0.505 1.00 94.75 86 ALA A C 1
ATOM 677 O O . ALA A 1 86 ? -10.018 -0.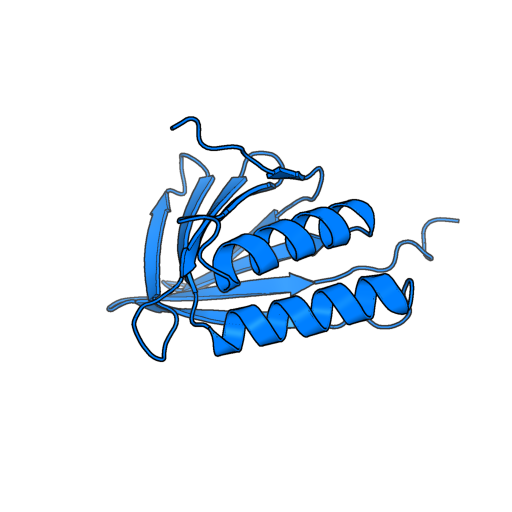365 -1.134 1.00 94.75 86 ALA A O 1
ATOM 678 N N . ILE A 1 87 ? -11.961 -1.473 -0.977 1.00 93.81 87 ILE A N 1
ATOM 679 C CA . ILE A 1 87 ? -11.765 -2.236 -2.217 1.00 93.81 87 ILE A CA 1
ATOM 680 C C . ILE A 1 87 ? -11.555 -1.332 -3.438 1.00 93.81 87 ILE A C 1
ATOM 682 O O . ILE A 1 87 ? -10.674 -1.595 -4.245 1.00 93.81 87 ILE A O 1
ATOM 686 N N . ASN A 1 88 ? -12.302 -0.234 -3.539 1.00 92.88 88 ASN A N 1
ATOM 687 C CA . ASN A 1 88 ? -12.193 0.733 -4.630 1.00 92.88 88 ASN A CA 1
ATOM 688 C C . ASN A 1 88 ? -10.838 1.458 -4.631 1.00 92.88 88 ASN A C 1
ATOM 690 O O . ASN A 1 88 ? -10.272 1.694 -5.693 1.00 92.88 88 ASN A O 1
ATOM 694 N N . GLU A 1 89 ? -10.297 1.789 -3.457 1.00 91.75 89 GLU A N 1
ATOM 695 C CA . GLU A 1 89 ? -8.981 2.431 -3.332 1.00 91.75 89 GLU A CA 1
ATOM 696 C C . GLU A 1 89 ? -7.847 1.442 -3.626 1.00 91.75 89 GLU A C 1
ATOM 698 O O . GLU A 1 89 ? -6.871 1.792 -4.290 1.00 91.75 89 GLU A O 1
ATOM 703 N N . LEU A 1 90 ? -8.006 0.178 -3.218 1.00 92.31 90 LEU A N 1
ATOM 704 C CA . LEU A 1 90 ? -7.091 -0.904 -3.584 1.00 92.31 90 LEU A CA 1
ATOM 705 C C . LEU A 1 90 ? -7.085 -1.158 -5.099 1.00 92.31 90 LEU A C 1
ATOM 707 O O . LEU A 1 90 ? -6.025 -1.348 -5.691 1.00 92.31 90 LEU A O 1
ATOM 711 N N . GLU A 1 91 ? -8.256 -1.155 -5.738 1.00 91.88 91 GLU A N 1
ATOM 712 C CA . GLU A 1 91 ? -8.382 -1.289 -7.192 1.00 91.88 91 GLU A CA 1
ATOM 713 C C . GLU A 1 91 ? -7.767 -0.104 -7.933 1.00 91.88 91 GLU A C 1
ATOM 715 O O . GLU A 1 91 ? -7.106 -0.301 -8.954 1.00 91.88 91 GLU A O 1
ATOM 720 N N . TYR A 1 92 ? -7.925 1.107 -7.397 1.00 89.62 92 TYR A N 1
ATOM 721 C CA . TYR A 1 92 ? -7.303 2.302 -7.954 1.00 89.62 92 TYR A CA 1
ATOM 722 C C . TYR A 1 92 ? -5.769 2.236 -7.878 1.00 89.62 92 TYR A C 1
ATOM 724 O O . TYR A 1 92 ? -5.095 2.474 -8.882 1.00 89.62 92 TYR A O 1
ATOM 732 N N . LEU A 1 93 ? -5.211 1.797 -6.741 1.00 87.94 93 LEU A N 1
ATOM 733 C CA . LEU A 1 93 ? -3.776 1.514 -6.614 1.00 87.94 93 LEU A CA 1
ATOM 734 C C . LEU A 1 93 ? -3.293 0.440 -7.588 1.00 87.94 93 LEU A C 1
ATOM 736 O O . LEU A 1 93 ? -2.240 0.592 -8.203 1.00 87.94 93 LEU A O 1
ATOM 740 N N . LEU A 1 94 ? -4.034 -0.661 -7.714 1.00 89.75 94 LEU A N 1
ATOM 741 C CA . LEU A 1 94 ? -3.686 -1.750 -8.625 1.00 89.75 94 LEU A CA 1
ATOM 742 C C . LEU A 1 94 ? -3.638 -1.268 -10.072 1.00 89.75 94 LEU A C 1
ATOM 744 O O . LEU A 1 94 ? -2.667 -1.543 -10.774 1.00 89.75 94 LEU A O 1
ATOM 748 N N . TYR A 1 95 ? -4.660 -0.529 -10.506 1.00 88.50 95 TYR A N 1
ATOM 749 C CA . TYR A 1 95 ? -4.703 0.066 -11.839 1.00 88.50 95 TYR A CA 1
ATOM 750 C C . TYR A 1 95 ? -3.471 0.939 -12.099 1.00 88.50 95 TYR A C 1
ATOM 752 O O . TYR A 1 95 ? -2.832 0.830 -13.145 1.00 88.50 95 TYR A O 1
ATOM 760 N N . TYR A 1 96 ? -3.101 1.754 -11.116 1.00 84.88 96 TYR A N 1
ATOM 761 C CA . TYR A 1 96 ? -1.955 2.643 -11.202 1.00 84.88 96 TYR A CA 1
ATOM 762 C C . TYR A 1 96 ? -0.613 1.922 -11.293 1.00 84.88 96 TYR A C 1
ATOM 764 O O . TYR A 1 96 ? 0.179 2.192 -12.195 1.00 84.88 96 TYR A O 1
ATOM 772 N N . LEU A 1 97 ? -0.371 0.951 -10.414 1.00 84.00 97 LEU A N 1
ATOM 773 C CA . LEU A 1 97 ? 0.861 0.166 -10.450 1.00 84.00 97 LEU A CA 1
ATOM 774 C C . LEU A 1 97 ? 0.973 -0.669 -11.734 1.00 84.00 97 LEU A C 1
ATOM 776 O O . LEU A 1 97 ? 2.071 -0.834 -12.264 1.00 84.00 97 LEU A O 1
ATOM 780 N N . LEU A 1 98 ? -0.150 -1.161 -12.272 1.00 85.62 98 LEU A N 1
ATOM 781 C CA . LEU A 1 98 ? -0.183 -1.846 -13.567 1.00 85.62 98 LEU A CA 1
ATOM 782 C C . LEU A 1 98 ? 0.124 -0.900 -14.730 1.00 85.62 98 LEU A C 1
ATOM 784 O O . LEU A 1 98 ? 0.818 -1.302 -15.664 1.00 85.62 98 LEU A O 1
ATOM 788 N N . LYS A 1 99 ? -0.358 0.347 -14.676 1.00 82.44 99 LYS A N 1
ATOM 789 C CA . LYS A 1 99 ? -0.003 1.382 -15.652 1.00 82.44 99 LYS A CA 1
ATOM 790 C C . LYS A 1 99 ? 1.503 1.651 -15.628 1.00 82.44 99 LYS A C 1
ATOM 792 O O . LYS A 1 99 ? 2.127 1.592 -16.682 1.00 82.44 99 LYS A O 1
ATOM 797 N N . ILE A 1 100 ? 2.093 1.833 -14.441 1.00 77.50 100 ILE A N 1
ATOM 798 C CA . ILE A 1 100 ? 3.550 1.996 -14.279 1.00 77.50 100 ILE A CA 1
ATOM 799 C C . ILE A 1 100 ? 4.299 0.799 -14.871 1.00 77.50 100 ILE A C 1
ATOM 801 O O . ILE A 1 100 ? 5.226 0.974 -15.660 1.00 77.50 100 ILE A O 1
ATOM 805 N N . TYR A 1 101 ? 3.875 -0.419 -14.523 1.00 78.31 101 TYR A N 1
ATOM 806 C CA . TYR A 1 101 ? 4.494 -1.646 -15.019 1.00 78.31 101 TYR A CA 1
ATOM 807 C C . TYR A 1 101 ? 4.442 -1.758 -16.550 1.00 78.31 101 TYR A C 1
ATOM 809 O O . TYR A 1 101 ? 5.413 -2.191 -17.165 1.00 78.31 101 TYR A O 1
ATOM 817 N N . ARG A 1 102 ? 3.317 -1.368 -17.166 1.00 82.25 102 ARG A N 1
ATOM 818 C CA . ARG A 1 102 ? 3.122 -1.396 -18.622 1.00 82.25 102 ARG A CA 1
ATOM 819 C C . ARG A 1 102 ? 3.960 -0.339 -19.337 1.00 82.25 102 ARG A C 1
ATOM 821 O O . ARG A 1 102 ? 4.556 -0.647 -20.364 1.00 82.25 102 ARG A O 1
ATOM 828 N N . ASP A 1 103 ? 3.942 0.890 -18.831 1.00 77.88 103 ASP A N 1
ATOM 829 C CA . ASP A 1 103 ? 4.451 2.055 -19.558 1.00 77.88 103 ASP A CA 1
ATOM 830 C C . ASP A 1 103 ? 5.952 2.275 -19.347 1.00 77.88 103 ASP A C 1
ATOM 832 O O . ASP A 1 103 ? 6.584 2.923 -20.174 1.00 77.88 103 ASP A O 1
ATOM 836 N N . GLY A 1 104 ? 6.544 1.722 -18.282 1.00 65.12 104 GLY A N 1
ATOM 837 C CA . GLY A 1 104 ? 7.988 1.816 -18.066 1.00 65.12 104 GLY A CA 1
ATOM 838 C C . GLY A 1 104 ? 8.508 3.256 -17.919 1.00 65.12 104 GLY A C 1
ATOM 839 O O . GLY A 1 104 ? 9.666 3.476 -18.254 1.00 65.12 104 GLY A O 1
ATOM 840 N N . PHE A 1 105 ? 7.673 4.168 -17.385 1.00 69.19 105 PHE A N 1
ATOM 841 C CA . PHE A 1 105 ? 7.891 5.592 -17.016 1.00 69.19 105 PHE A CA 1
ATOM 842 C C . PHE A 1 105 ? 7.615 6.686 -18.077 1.00 69.19 105 PHE A C 1
ATOM 844 O O . PHE A 1 105 ? 7.935 6.515 -19.249 1.00 69.19 105 PHE A O 1
ATOM 851 N N . ALA A 1 106 ? 7.063 7.834 -17.612 1.00 46.44 106 ALA A N 1
ATOM 852 C CA . ALA A 1 106 ? 7.266 9.193 -18.174 1.00 46.44 106 ALA A CA 1
ATOM 853 C C . ALA A 1 106 ? 6.655 10.367 -17.353 1.00 46.44 106 ALA A C 1
ATOM 855 O O . ALA A 1 106 ? 7.068 11.505 -17.555 1.00 46.44 106 ALA A O 1
ATOM 856 N N . GLU A 1 107 ? 5.703 10.163 -16.430 1.00 52.47 107 GLU A N 1
ATOM 857 C CA . GLU A 1 107 ? 5.115 11.271 -15.646 1.00 52.47 107 GLU A CA 1
ATOM 858 C C . GLU A 1 107 ? 5.061 10.940 -14.150 1.00 52.47 107 GLU A C 1
ATOM 860 O O . GLU A 1 107 ? 4.745 9.812 -13.765 1.00 52.47 107 GLU A O 1
ATOM 865 N N . ILE A 1 108 ? 5.382 11.928 -13.302 1.00 54.41 108 ILE A N 1
ATOM 866 C CA . ILE A 1 108 ? 5.222 11.819 -11.849 1.00 54.41 108 ILE A CA 1
ATOM 867 C C . ILE A 1 108 ? 3.723 11.835 -11.555 1.00 54.41 108 ILE A C 1
ATOM 869 O O . ILE A 1 108 ? 3.109 12.884 -11.363 1.00 54.41 108 ILE A O 1
ATOM 873 N N . GLU A 1 109 ? 3.132 10.652 -11.529 1.00 64.69 109 GLU A N 1
ATOM 874 C CA . GLU A 1 109 ? 1.798 10.457 -11.000 1.00 64.69 109 GLU A CA 1
ATOM 875 C C . GLU A 1 109 ? 1.891 10.168 -9.488 1.00 64.69 109 GL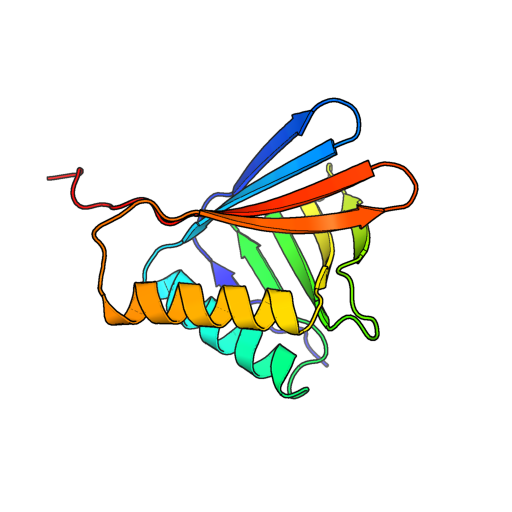U A C 1
ATOM 877 O O . GLU A 1 109 ? 2.827 9.547 -8.959 1.00 64.69 109 GLU A O 1
ATOM 882 N N . HIS A 1 110 ? 0.921 10.699 -8.754 1.00 75.00 110 HIS A N 1
ATOM 883 C CA . HIS A 1 110 ? 0.768 10.480 -7.325 1.00 75.00 110 HIS A CA 1
ATOM 884 C C . HIS A 1 110 ? -0.639 9.966 -7.081 1.00 75.00 110 HIS A C 1
ATOM 886 O O . HIS A 1 110 ? -1.604 10.510 -7.619 1.00 75.00 110 HIS A O 1
ATOM 892 N N . ILE A 1 111 ? -0.750 8.925 -6.263 1.00 78.88 111 ILE A N 1
ATOM 893 C CA . ILE A 1 111 ? -2.036 8.475 -5.746 1.00 78.88 111 ILE A CA 1
ATOM 894 C C . ILE A 1 111 ? -2.040 8.642 -4.247 1.00 78.88 111 ILE A C 1
ATOM 896 O O . ILE A 1 111 ? -1.205 8.062 -3.559 1.00 78.88 111 ILE A O 1
ATOM 900 N N . ASP A 1 112 ? -3.022 9.398 -3.777 1.00 83.88 112 ASP A N 1
ATOM 901 C CA . ASP A 1 112 ? -3.301 9.595 -2.368 1.00 83.88 112 ASP A CA 1
ATOM 902 C C . ASP A 1 112 ? -4.481 8.718 -1.953 1.00 83.88 112 ASP A C 1
ATOM 904 O O . ASP A 1 112 ? -5.519 8.689 -2.618 1.00 83.88 112 ASP A O 1
ATOM 908 N N . ILE A 1 113 ? -4.314 7.999 -0.846 1.00 83.38 113 ILE A N 1
ATOM 909 C CA . ILE A 1 113 ? -5.387 7.260 -0.180 1.00 83.38 113 ILE A CA 1
ATOM 910 C C . ILE A 1 113 ? -5.520 7.775 1.236 1.00 83.38 113 ILE A C 1
ATOM 912 O O . ILE A 1 113 ? -4.567 7.706 2.016 1.00 83.38 113 ILE A O 1
ATOM 916 N N . SER A 1 114 ? -6.718 8.228 1.575 1.00 85.88 114 SER A N 1
ATOM 917 C CA . SER A 1 114 ? -7.037 8.728 2.904 1.00 85.88 114 SER A CA 1
ATOM 918 C C . SER A 1 114 ? -7.563 7.609 3.792 1.00 85.88 114 SER A C 1
ATOM 920 O O . SER A 1 114 ? -8.575 6.971 3.512 1.00 85.88 114 SER A O 1
ATOM 922 N N . PHE A 1 115 ? -6.896 7.396 4.918 1.00 84.75 115 PHE A N 1
ATOM 923 C CA . PHE A 1 115 ? -7.342 6.519 5.987 1.00 84.75 115 PHE A CA 1
ATOM 924 C C . PHE A 1 115 ? -7.972 7.383 7.071 1.00 84.75 115 PHE A C 1
ATOM 926 O O . PHE A 1 115 ? -7.276 8.097 7.797 1.00 84.75 115 PHE A O 1
ATOM 933 N N . ALA A 1 116 ? -9.297 7.301 7.183 1.00 80.94 116 ALA A N 1
ATOM 934 C CA . ALA A 1 116 ? -10.021 8.022 8.215 1.00 80.94 116 ALA A CA 1
ATOM 935 C C . ALA A 1 116 ? -9.721 7.425 9.598 1.00 80.94 116 ALA A C 1
ATOM 937 O O . ALA A 1 116 ? -9.686 6.200 9.771 1.00 80.94 116 ALA A O 1
ATOM 938 N N . SER A 1 117 ? -9.547 8.293 10.592 1.00 75.88 117 SER A N 1
ATOM 939 C CA . SER A 1 117 ? -9.610 7.940 12.009 1.00 75.88 117 SER A CA 1
ATOM 940 C C . SER A 1 117 ? -10.439 8.976 12.763 1.00 75.88 117 SER A C 1
ATOM 942 O O . SER A 1 117 ? -10.620 10.095 12.287 1.00 75.88 117 SER A O 1
ATOM 944 N N . ASP A 1 118 ? -10.906 8.619 13.959 1.00 70.31 118 ASP A N 1
ATOM 945 C CA . ASP A 1 118 ? -11.756 9.491 14.779 1.00 70.31 118 ASP A CA 1
ATOM 946 C C . ASP A 1 118 ? -11.087 10.828 15.161 1.00 70.31 118 ASP A C 1
ATOM 948 O O . ASP A 1 118 ? -11.788 11.782 15.485 1.00 70.31 118 ASP A O 1
ATOM 952 N N . ASN A 1 119 ? -9.748 10.916 15.130 1.00 69.19 119 ASN A N 1
ATOM 953 C CA . ASN A 1 119 ? -8.992 12.078 15.627 1.00 69.19 119 ASN A CA 1
ATOM 954 C C . ASN A 1 119 ? -7.882 12.586 14.683 1.00 69.19 119 ASN A C 1
ATOM 956 O O . ASN A 1 119 ? -7.162 13.515 15.045 1.00 69.19 119 ASN A O 1
ATOM 960 N N . ALA A 1 120 ? -7.688 11.948 13.528 1.00 68.50 120 ALA A N 1
ATOM 961 C CA . ALA A 1 120 ? -6.590 12.231 12.599 1.00 68.50 120 ALA A CA 1
ATOM 962 C C . ALA A 1 120 ? -6.865 11.623 11.222 1.00 68.50 120 ALA A C 1
ATOM 964 O O . ALA A 1 120 ? -7.451 10.537 11.143 1.00 68.50 120 ALA A O 1
ATOM 965 N N . GLU A 1 121 ? -6.373 12.266 10.168 1.00 73.56 121 GLU A N 1
ATOM 966 C CA . GLU A 1 121 ? -6.319 11.692 8.826 1.00 73.56 121 GLU A CA 1
ATOM 967 C C . GLU A 1 121 ? -4.903 11.173 8.538 1.00 73.56 121 GLU A C 1
ATOM 969 O O . GLU A 1 121 ? -3.899 11.839 8.813 1.00 73.56 121 GLU A O 1
ATOM 974 N N . VAL A 1 122 ? -4.800 9.956 7.996 1.00 78.38 122 VAL A N 1
ATOM 975 C CA . VAL A 1 122 ? -3.522 9.447 7.487 1.00 78.38 122 VAL A CA 1
ATOM 976 C C . VAL A 1 122 ? -3.620 9.265 5.987 1.00 78.38 122 VAL A C 1
ATOM 978 O O . VAL A 1 122 ? -4.413 8.459 5.516 1.00 78.38 122 VAL A O 1
ATOM 981 N N . VAL A 1 123 ? -2.787 9.980 5.242 1.00 80.81 123 VAL A N 1
ATOM 982 C CA . VAL A 1 123 ? -2.725 9.887 3.785 1.00 80.81 123 VAL A CA 1
ATOM 983 C C . VAL A 1 123 ? -1.542 9.018 3.379 1.00 80.81 123 VAL A C 1
ATOM 985 O O . VAL A 1 123 ? -0.390 9.277 3.736 1.00 80.81 123 VAL A O 1
ATOM 988 N N . LEU A 1 124 ? -1.828 7.968 2.619 1.00 80.88 124 LEU A N 1
ATOM 989 C CA . LEU A 1 124 ? -0.843 7.126 1.959 1.00 80.88 124 LEU A CA 1
ATOM 990 C C . LEU A 1 124 ? -0.656 7.640 0.528 1.00 80.88 124 LEU A C 1
ATOM 992 O O . LEU A 1 124 ? -1.522 7.433 -0.316 1.00 80.88 124 LEU A O 1
ATOM 996 N N . THR A 1 125 ? 0.472 8.290 0.263 1.00 80.38 125 THR A N 1
ATOM 997 C CA . THR A 1 125 ? 0.860 8.772 -1.064 1.00 80.38 125 THR A CA 1
ATOM 998 C C . THR A 1 125 ? 1.786 7.755 -1.726 1.00 80.38 125 THR A C 1
ATOM 1000 O O . THR A 1 125 ? 2.924 7.556 -1.298 1.00 80.38 125 THR A O 1
ATOM 1003 N N . VAL A 1 126 ? 1.342 7.123 -2.806 1.00 72.81 126 VAL A N 1
ATOM 1004 C CA . VAL A 1 126 ? 2.205 6.290 -3.651 1.00 72.81 126 VAL A CA 1
ATOM 1005 C C . VAL A 1 126 ? 2.699 7.138 -4.813 1.00 72.81 126 VAL A C 1
ATOM 1007 O O . VAL A 1 126 ? 1.912 7.660 -5.602 1.00 72.81 126 VAL A O 1
ATOM 1010 N N . SER A 1 127 ? 4.016 7.282 -4.906 1.00 72.69 127 SER A N 1
ATOM 1011 C CA . SER A 1 127 ? 4.691 8.055 -5.942 1.00 72.69 127 SER A CA 1
ATOM 1012 C C . SER A 1 127 ? 5.676 7.189 -6.708 1.00 72.69 127 SER A C 1
ATOM 1014 O O . SER A 1 127 ? 6.306 6.290 -6.153 1.00 72.69 127 SER A O 1
ATOM 1016 N N . CYS A 1 128 ? 5.823 7.486 -7.988 1.00 65.50 128 CYS A N 1
ATOM 1017 C CA . CYS A 1 128 ? 6.839 6.887 -8.829 1.00 65.50 128 CYS A CA 1
ATOM 1018 C C . CYS A 1 128 ? 7.735 8.032 -9.304 1.00 65.50 128 CYS A C 1
ATOM 1020 O O . CYS A 1 128 ? 7.246 8.978 -9.919 1.00 65.50 128 CYS A O 1
ATOM 1022 N N . GLU A 1 129 ? 9.009 8.006 -8.923 1.00 58.25 129 GLU A N 1
ATOM 1023 C CA . GLU A 1 129 ? 9.992 8.993 -9.370 1.00 58.25 129 GLU A CA 1
ATOM 1024 C C . GLU A 1 129 ? 10.833 8.340 -10.466 1.00 58.25 129 GLU A C 1
ATOM 1026 O O . GLU A 1 129 ? 11.340 7.230 -10.301 1.00 58.25 129 GLU A O 1
ATOM 1031 N N . ASP A 1 130 ? 10.895 9.004 -11.616 1.00 57.06 130 ASP A N 1
ATOM 1032 C CA . ASP A 1 130 ? 11.642 8.548 -12.780 1.00 57.06 130 ASP A CA 1
ATOM 1033 C C . ASP A 1 130 ? 13.153 8.583 -12.491 1.00 57.06 130 ASP A C 1
ATOM 1035 O O . ASP A 1 130 ? 13.694 9.599 -12.050 1.00 57.06 130 ASP A O 1
ATOM 1039 N N . TYR A 1 131 ? 13.841 7.472 -12.759 1.00 50.66 131 TYR A N 1
ATOM 1040 C CA . TYR A 1 131 ? 15.301 7.369 -12.661 1.00 50.66 131 TYR A CA 1
ATOM 1041 C C . TYR A 1 131 ? 16.019 7.702 -13.979 1.00 50.66 131 TYR A C 1
ATOM 1043 O O . TYR A 1 131 ? 17.241 7.567 -14.055 1.00 50.66 131 TYR A O 1
ATOM 1051 N N . SER A 1 132 ? 15.317 8.204 -15.002 1.00 49.09 132 SER A N 1
ATOM 1052 C CA . SER A 1 132 ? 15.947 8.713 -16.230 1.00 49.09 132 SER A CA 1
ATOM 1053 C C . SER A 1 132 ? 16.866 9.933 -16.003 1.00 49.09 132 SER A C 1
ATOM 1055 O O . SER A 1 132 ? 17.592 10.326 -16.913 1.00 49.09 132 SER A O 1
ATOM 1057 N N . ALA A 1 133 ? 16.918 10.487 -14.782 1.00 40.47 133 ALA A N 1
ATOM 1058 C CA . ALA A 1 133 ? 17.785 11.603 -14.389 1.00 40.47 133 ALA A CA 1
ATOM 1059 C C . ALA A 1 133 ? 19.067 11.207 -13.615 1.00 40.47 133 ALA A C 1
ATOM 1061 O O . ALA A 1 133 ? 19.662 12.054 -12.947 1.00 40.47 133 ALA A O 1
ATOM 1062 N N . VAL A 1 134 ? 19.521 9.950 -13.699 1.00 36.56 134 VAL A N 1
ATOM 1063 C CA . VAL A 1 134 ? 20.893 9.566 -13.300 1.00 36.56 134 VAL A CA 1
ATOM 1064 C C . VAL A 1 134 ? 21.601 8.872 -14.468 1.00 36.56 134 VAL A C 1
ATOM 1066 O O . VAL A 1 134 ? 21.915 7.684 -14.417 1.00 36.56 134 VAL A O 1
ATOM 1069 N N . LEU A 1 135 ? 21.837 9.633 -15.537 1.00 34.03 135 LEU A N 1
ATOM 1070 C CA . LEU A 1 135 ? 22.895 9.386 -16.520 1.00 34.03 135 LEU A CA 1
ATOM 1071 C C . LEU A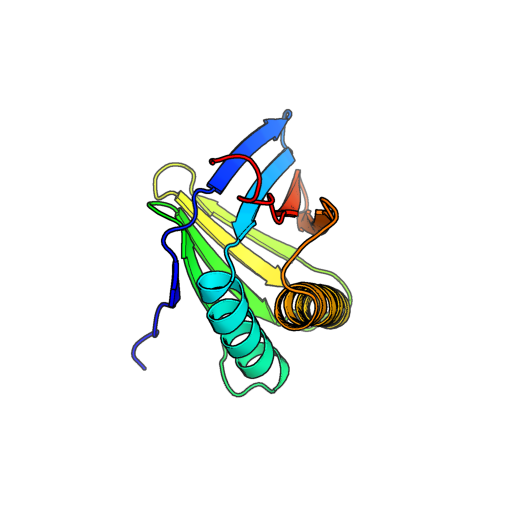 1 135 ? 23.686 10.677 -16.731 1.00 34.03 135 LEU A C 1
ATOM 1073 O O . LEU A 1 135 ? 23.042 11.728 -16.940 1.00 34.03 135 LEU A O 1
#

pLDDT: mean 78.41, std 14.16, range [34.03, 94.75]

Sequence (135 aa):
MEIKHIYLASEITVKQFGTDFQLKFSVDLNTCTALCMGFFLLKEGLSNSLSVQFGNYLLILKLAQGKYSSFDSLNSIQKVFKGKIAINELEYLLYYLLKIYRDGFAEIEHIDISFASDNAEVVLTVSCEDYSAVL

Foldseek 3Di:
DDQDAAEDQWAWDWDDDPQEIEIETAADLVRLVSLLVQLVCQLVVVDQWYWYHHPQAIEIEGADPDQAKAFDDADPVSNYGYIHHYNVLSVVSNVVSVCCNVPVDDDWDWDWGWHDDPGYIYIYIYTYDDPPPPD